Protein AF-A0A718Y4Y7-F1 (afdb_monomer_lite)

Foldseek 3Di:
DPVVVLLVLLVVLVVLLVCLCVPVVVVCVVVVDDPVNSVVSVPDDPVNSVVSNPDPDRPDDDDDPCVVVPD

Sequence (71 aa):
MNNSLSQATNGLLMQLVMDLKSGYLRRCESLGLAREE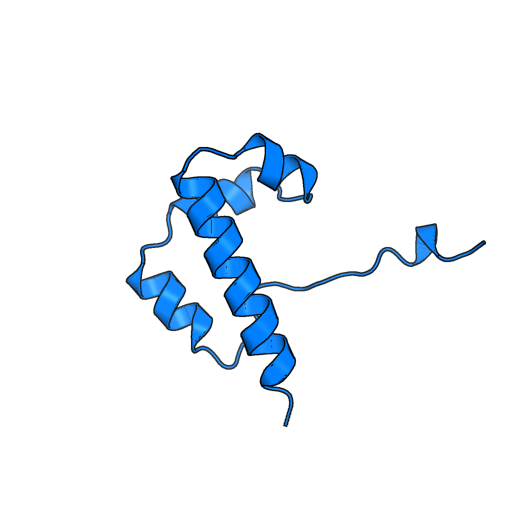MQMLQGLTIEEIHYLSNSEVSVIRLDINHENLLR

Organism: Salmonella typhimurium (strain SL1344) (NCBI:txid216597)

pLDDT: mean 77.04, std 9.63, range [39.47, 86.69]

Secondary structure (DSSP, 8-state):
--HHHHHHHHHHHHHHHHHHHTT-HHHHHHTT--HHHHHHHHH--HHHHHHHHT-SS-SS-----GGGT--

Structure (mmCIF, N/CA/C/O backbone):
data_AF-A0A718Y4Y7-F1
#
_entry.id   AF-A0A718Y4Y7-F1
#
loop_
_atom_site.group_PDB
_atom_site.id
_atom_site.type_symbol
_atom_site.label_atom_id
_atom_site.label_alt_id
_atom_site.label_comp_id
_atom_site.label_asym_id
_atom_site.label_entity_id
_atom_site.label_seq_id
_atom_site.pdbx_PDB_ins_code
_atom_site.Cartn_x
_atom_site.Cartn_y
_atom_site.Cartn_z
_atom_site.occupancy
_atom_site.B_iso_or_equiv
_atom_site.auth_seq_id
_atom_site.auth_comp_id
_atom_site.auth_asym_id
_atom_site.auth_atom_id
_atom_site.pdbx_PDB_model_num
ATOM 1 N N . MET A 1 1 ? 16.562 -11.692 10.416 1.00 39.47 1 MET A N 1
ATOM 2 C CA . MET A 1 1 ? 17.077 -10.378 9.976 1.00 39.47 1 MET A CA 1
ATOM 3 C C . MET A 1 1 ? 16.515 -10.071 8.594 1.00 39.47 1 MET A C 1
ATOM 5 O O . MET A 1 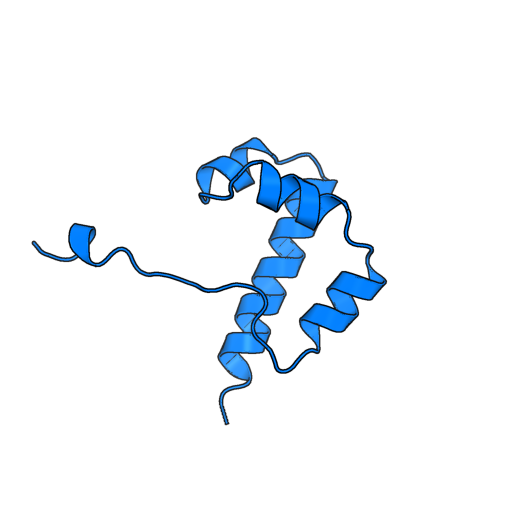1 ? 17.111 -10.484 7.614 1.00 39.47 1 MET A O 1
ATOM 9 N N . ASN A 1 2 ? 15.342 -9.430 8.518 1.00 45.75 2 ASN A N 1
ATOM 10 C CA . ASN A 1 2 ? 14.849 -8.797 7.283 1.00 45.75 2 ASN A CA 1
ATOM 11 C C . ASN A 1 2 ? 13.831 -7.669 7.582 1.00 45.75 2 ASN A C 1
ATOM 13 O O . ASN A 1 2 ? 12.926 -7.410 6.797 1.00 45.75 2 ASN A O 1
ATOM 17 N N . ASN A 1 3 ? 13.969 -6.986 8.730 1.00 54.19 3 ASN A N 1
ATOM 18 C CA . ASN A 1 3 ? 13.017 -5.947 9.156 1.00 54.19 3 ASN A CA 1
ATOM 19 C C . ASN A 1 3 ? 13.135 -4.649 8.346 1.00 54.19 3 ASN A C 1
ATOM 21 O O . ASN A 1 3 ? 12.220 -3.835 8.380 1.00 54.19 3 ASN A O 1
ATOM 25 N N . SER A 1 4 ? 14.224 -4.449 7.602 1.00 60.75 4 SER A N 1
ATOM 26 C CA . SER A 1 4 ? 14.457 -3.230 6.820 1.00 60.75 4 SER A CA 1
ATOM 27 C C . SER A 1 4 ? 13.446 -3.076 5.684 1.00 60.75 4 SER A C 1
ATOM 29 O O . SER A 1 4 ? 12.971 -1.972 5.430 1.00 60.75 4 SER A O 1
ATOM 31 N N . LEU A 1 5 ? 13.092 -4.185 5.021 1.00 62.78 5 LEU A N 1
ATOM 32 C CA . LEU A 1 5 ? 12.117 -4.160 3.936 1.00 62.78 5 LEU A CA 1
ATOM 33 C C . LEU A 1 5 ? 10.704 -3.990 4.489 1.00 62.78 5 LEU A C 1
ATOM 35 O O . LEU A 1 5 ? 9.993 -3.112 4.015 1.00 62.78 5 LEU A O 1
ATOM 39 N N . SER A 1 6 ? 10.320 -4.733 5.533 1.00 65.69 6 SER A N 1
ATOM 40 C CA . SER A 1 6 ? 9.016 -4.547 6.186 1.00 65.69 6 SER A CA 1
ATOM 41 C C . SER A 1 6 ? 8.835 -3.101 6.662 1.00 65.69 6 SER A C 1
ATOM 43 O O . SER A 1 6 ? 7.820 -2.492 6.356 1.00 65.69 6 SER A O 1
ATOM 45 N N . GLN A 1 7 ? 9.850 -2.490 7.288 1.00 68.19 7 GLN A N 1
ATOM 46 C CA . GLN A 1 7 ? 9.790 -1.082 7.703 1.00 68.19 7 GLN A CA 1
ATOM 47 C C . GLN A 1 7 ? 9.680 -0.103 6.525 1.00 68.19 7 GLN A C 1
ATOM 49 O O . GLN A 1 7 ? 8.863 0.815 6.572 1.00 68.19 7 GLN A O 1
ATOM 54 N N . ALA A 1 8 ? 10.452 -0.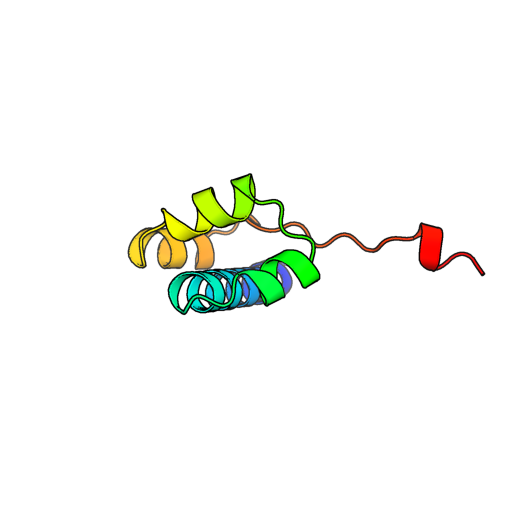298 5.450 1.00 69.94 8 ALA A N 1
ATOM 55 C CA . ALA A 1 8 ? 10.359 0.549 4.259 1.00 69.94 8 ALA A CA 1
ATOM 56 C C . ALA A 1 8 ? 8.985 0.427 3.576 1.00 69.94 8 ALA A C 1
ATOM 58 O O . ALA A 1 8 ? 8.386 1.427 3.182 1.00 69.94 8 ALA A O 1
ATOM 59 N N . THR A 1 9 ? 8.456 -0.793 3.489 1.00 71.31 9 THR A N 1
ATOM 60 C CA . THR A 1 9 ? 7.158 -1.062 2.859 1.00 71.31 9 THR A CA 1
ATOM 61 C C . THR A 1 9 ? 6.000 -0.546 3.717 1.00 71.31 9 THR A C 1
ATOM 63 O O . THR A 1 9 ? 5.021 -0.025 3.191 1.00 71.31 9 THR A O 1
ATOM 66 N N . ASN A 1 10 ? 6.141 -0.586 5.042 1.00 73.50 10 ASN A N 1
ATOM 67 C CA . ASN A 1 10 ? 5.191 0.004 5.982 1.00 73.50 10 ASN A CA 1
ATOM 68 C C . ASN A 1 10 ? 5.200 1.543 5.925 1.00 73.50 10 ASN A C 1
ATOM 70 O O . ASN A 1 10 ? 4.146 2.172 5.988 1.00 73.50 10 ASN A O 1
ATOM 74 N N . GLY A 1 11 ? 6.364 2.164 5.711 1.00 75.88 11 GLY A N 1
ATOM 75 C CA . GLY A 1 11 ? 6.448 3.598 5.413 1.00 75.88 11 GLY A CA 1
ATOM 76 C C . GLY A 1 11 ? 5.704 3.974 4.125 1.00 75.88 11 GLY A C 1
ATOM 77 O O . GLY A 1 11 ? 4.976 4.967 4.095 1.00 75.88 11 GLY A O 1
ATOM 78 N N . LEU A 1 12 ? 5.818 3.143 3.082 1.00 79.50 12 LEU A N 1
ATOM 79 C CA . LEU A 1 12 ? 5.048 3.308 1.844 1.00 79.50 12 LEU A CA 1
ATOM 80 C C . LEU A 1 12 ? 3.540 3.141 2.076 1.00 79.50 12 LEU A C 1
ATOM 82 O O . LEU A 1 12 ? 2.766 3.941 1.552 1.00 79.50 12 LEU A O 1
ATOM 86 N N . LEU A 1 13 ? 3.119 2.166 2.891 1.00 81.12 13 LEU A N 1
ATOM 87 C CA . LEU A 1 13 ? 1.718 1.993 3.293 1.00 81.12 13 LEU A CA 1
ATOM 88 C C . LEU A 1 13 ? 1.175 3.261 3.954 1.00 81.12 13 LEU A C 1
ATOM 90 O O . LEU A 1 13 ? 0.119 3.754 3.565 1.00 81.12 13 LEU A O 1
ATOM 94 N N . MET A 1 14 ? 1.904 3.812 4.924 1.00 81.00 14 MET A N 1
ATOM 95 C CA . MET A 1 14 ? 1.468 5.012 5.631 1.00 81.00 14 MET A CA 1
ATOM 96 C C . MET A 1 14 ? 1.349 6.212 4.686 1.00 81.00 14 MET A C 1
ATOM 98 O O . MET A 1 14 ? 0.351 6.931 4.738 1.00 81.00 14 MET A O 1
ATOM 102 N N . GLN A 1 15 ? 2.309 6.390 3.773 1.00 82.06 15 GLN A N 1
ATOM 103 C CA . GLN A 1 15 ? 2.238 7.440 2.758 1.00 82.06 15 GLN A CA 1
ATOM 104 C C . GLN A 1 15 ? 1.029 7.255 1.828 1.00 82.06 15 GLN A C 1
ATOM 106 O O . GLN A 1 15 ? 0.307 8.217 1.576 1.00 82.06 15 GLN A O 1
ATOM 111 N N . LEU A 1 16 ? 0.766 6.028 1.367 1.00 83.50 16 LEU A N 1
ATOM 112 C CA . LEU A 1 16 ? -0.386 5.710 0.519 1.00 83.50 16 LEU A CA 1
ATOM 113 C C . LEU A 1 16 ? -1.711 6.001 1.225 1.00 83.50 16 LEU A C 1
ATOM 115 O O . LEU A 1 16 ? -2.599 6.612 0.634 1.00 83.50 16 LEU A O 1
ATOM 119 N N . VAL A 1 17 ? -1.852 5.614 2.494 1.00 84.00 17 VAL A N 1
ATOM 120 C CA . VAL A 1 17 ? -3.083 5.881 3.247 1.00 84.00 17 VAL A CA 1
ATOM 121 C C . VAL A 1 17 ? -3.272 7.382 3.486 1.00 84.00 17 VAL A C 1
ATOM 123 O O . VAL A 1 17 ? -4.389 7.885 3.367 1.00 84.00 17 VAL A O 1
ATOM 126 N N . MET A 1 18 ? -2.199 8.123 3.766 1.00 85.00 18 MET A N 1
ATOM 127 C CA . MET A 1 18 ? -2.251 9.584 3.897 1.00 85.00 18 MET A CA 1
ATOM 128 C C . MET A 1 18 ? -2.632 10.265 2.580 1.00 85.00 18 MET A C 1
ATOM 130 O O . MET A 1 18 ? -3.455 11.185 2.579 1.00 85.00 18 MET A O 1
ATOM 134 N N . ASP A 1 19 ? -2.088 9.789 1.460 1.00 85.88 19 ASP A N 1
ATOM 135 C CA . ASP A 1 19 ? -2.424 10.278 0.127 1.00 85.88 19 ASP A CA 1
ATOM 136 C C . ASP A 1 19 ? -3.911 10.020 -0.188 1.00 85.88 19 ASP A C 1
ATOM 138 O O . ASP A 1 19 ? -4.621 10.921 -0.642 1.00 85.88 19 ASP A O 1
ATOM 142 N N . LEU A 1 20 ? -4.418 8.826 0.141 1.00 85.38 20 LEU A N 1
ATOM 143 C CA . LEU A 1 20 ? -5.829 8.463 -0.010 1.00 85.38 20 LEU A CA 1
ATOM 144 C C . LEU A 1 20 ? -6.753 9.316 0.862 1.00 85.38 20 LEU A C 1
ATOM 146 O O . LEU A 1 20 ? -7.761 9.817 0.362 1.00 85.38 20 LEU A O 1
ATOM 150 N N . LYS A 1 21 ? -6.414 9.516 2.143 1.00 81.94 21 LYS A N 1
ATOM 151 C CA . LYS A 1 21 ? -7.194 10.361 3.066 1.00 81.94 21 LYS A CA 1
ATOM 152 C C . LYS A 1 21 ? -7.172 11.838 2.660 1.00 81.94 21 LYS A C 1
ATOM 154 O O . LYS A 1 21 ? -8.140 12.547 2.912 1.00 81.94 21 LYS A O 1
ATOM 159 N N . SER A 1 22 ? -6.113 12.281 1.987 1.00 86.00 22 SER A N 1
ATOM 160 C CA . SER A 1 22 ? -5.990 13.639 1.440 1.00 86.00 22 SER A CA 1
ATOM 161 C C . SER A 1 22 ? -6.698 13.821 0.087 1.00 86.00 22 SER A C 1
ATOM 163 O O . SER A 1 22 ? -6.719 14.926 -0.450 1.00 86.00 22 SER A O 1
ATOM 165 N N . GLY A 1 23 ? -7.290 12.758 -0.473 1.00 84.56 23 GLY A N 1
ATOM 166 C CA . GLY A 1 23 ? -8.053 12.801 -1.723 1.00 84.56 23 GLY A CA 1
ATOM 167 C C . GLY A 1 23 ? -7.229 12.594 -2.999 1.00 84.56 23 GLY A C 1
ATOM 168 O O . GLY A 1 23 ? -7.750 12.795 -4.098 1.00 84.56 23 GLY A O 1
ATOM 169 N N . TYR A 1 24 ? -5.973 12.146 -2.905 1.00 85.44 24 TYR A N 1
ATOM 170 C CA . TYR A 1 24 ? -5.101 11.885 -4.060 1.00 85.44 24 TYR A CA 1
ATOM 171 C C . TYR A 1 24 ? -5.386 10.533 -4.746 1.00 85.44 24 TYR A C 1
ATOM 173 O O . TYR A 1 24 ? -4.469 9.781 -5.073 1.00 85.44 24 TYR A O 1
ATOM 181 N N . LEU A 1 25 ? -6.658 10.234 -5.029 1.00 83.62 25 LEU A N 1
ATOM 182 C CA . LEU A 1 25 ? -7.099 8.950 -5.604 1.00 83.62 25 LEU A CA 1
ATOM 183 C C . LEU A 1 25 ? -6.413 8.628 -6.935 1.00 83.62 25 LEU A C 1
ATOM 185 O O . LEU A 1 25 ?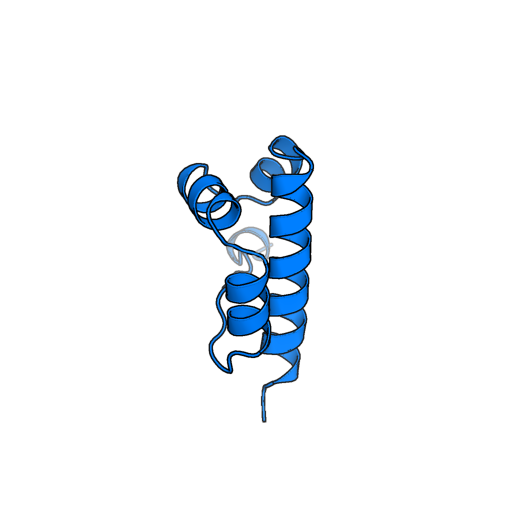 -5.900 7.531 -7.118 1.00 83.62 25 LEU A O 1
ATOM 189 N N . ARG A 1 26 ? -6.315 9.621 -7.829 1.00 82.56 26 ARG A N 1
ATOM 190 C CA . ARG A 1 26 ? -5.689 9.451 -9.152 1.00 82.56 26 ARG A CA 1
ATOM 191 C C . ARG A 1 26 ? -4.226 9.023 -9.065 1.00 82.56 26 ARG A C 1
ATOM 193 O O . ARG A 1 26 ? -3.733 8.320 -9.943 1.00 82.56 26 ARG A O 1
ATOM 200 N N . ARG A 1 27 ? -3.514 9.469 -8.025 1.00 80.62 27 ARG A N 1
ATOM 201 C CA . ARG A 1 27 ? -2.111 9.104 -7.802 1.00 80.62 27 ARG A CA 1
ATOM 202 C C . ARG A 1 27 ? -2.004 7.647 -7.366 1.00 80.62 27 ARG A C 1
ATOM 204 O O . ARG A 1 27 ? -1.160 6.938 -7.893 1.00 80.62 27 ARG A O 1
ATOM 211 N N . CYS A 1 28 ? -2.878 7.199 -6.469 1.00 84.00 28 CYS A N 1
ATOM 212 C CA . CYS A 1 28 ? -2.953 5.800 -6.053 1.00 84.00 28 CYS A CA 1
ATOM 213 C C . CYS A 1 28 ? -3.359 4.879 -7.216 1.00 84.00 28 CYS A C 1
ATOM 215 O O . CYS A 1 28 ? -2.725 3.848 -7.414 1.00 84.00 28 CYS A O 1
ATOM 217 N N . GLU A 1 29 ? -4.307 5.294 -8.061 1.00 83.75 29 GLU A N 1
ATOM 218 C CA . GLU A 1 29 ? -4.643 4.573 -9.301 1.00 83.75 29 GLU A CA 1
ATOM 219 C C . GLU A 1 29 ? -3.444 4.486 -10.254 1.00 83.75 29 GLU A C 1
ATOM 221 O O . GLU A 1 29 ? -3.161 3.429 -10.810 1.00 83.75 29 GLU A O 1
ATOM 226 N N . SER A 1 30 ? -2.687 5.579 -10.404 1.00 81.88 30 SER A N 1
ATOM 227 C CA . SER A 1 30 ? -1.487 5.613 -11.256 1.00 81.88 30 SER A CA 1
ATOM 228 C C . SER A 1 30 ? -0.349 4.735 -10.722 1.00 81.88 30 SER A C 1
ATOM 230 O O . SER A 1 30 ? 0.525 4.335 -11.485 1.00 81.88 30 SER A O 1
ATOM 232 N N . LEU A 1 31 ? -0.352 4.437 -9.419 1.00 80.06 31 LEU A N 1
ATOM 233 C CA . LEU A 1 31 ? 0.563 3.491 -8.777 1.00 80.06 31 LEU A CA 1
ATOM 234 C C . LEU A 1 31 ? 0.100 2.031 -8.921 1.00 80.06 31 LEU A C 1
ATOM 236 O O . LEU A 1 31 ? 0.822 1.131 -8.502 1.00 80.06 31 LEU A O 1
ATOM 240 N N . GLY A 1 32 ? -1.069 1.796 -9.523 1.00 82.44 32 GLY A N 1
ATOM 241 C CA . GLY A 1 32 ? -1.609 0.463 -9.771 1.00 82.44 32 GLY A CA 1
ATOM 242 C C . GLY A 1 32 ? -2.506 -0.081 -8.661 1.00 82.44 32 GLY A C 1
ATOM 243 O O . GLY A 1 32 ? -2.814 -1.267 -8.696 1.00 82.44 32 GLY A O 1
ATOM 244 N N . LEU A 1 33 ? -2.935 0.745 -7.695 1.00 84.00 33 LEU A N 1
ATOM 245 C CA . LEU A 1 33 ? -3.887 0.298 -6.675 1.00 84.00 33 LEU A CA 1
ATOM 246 C C . LEU A 1 33 ? -5.275 0.106 -7.292 1.00 84.00 33 LEU A C 1
ATOM 248 O O . LEU A 1 33 ? -5.818 1.016 -7.927 1.00 84.00 33 LEU A O 1
ATOM 252 N N . ALA A 1 34 ? -5.876 -1.054 -7.040 1.00 86.69 34 ALA A N 1
ATOM 253 C CA . ALA A 1 34 ? -7.261 -1.310 -7.390 1.00 86.69 34 ALA A CA 1
ATOM 254 C C . ALA A 1 34 ? -8.206 -0.481 -6.509 1.00 86.69 34 ALA A C 1
ATOM 256 O O . ALA A 1 34 ? -7.887 -0.071 -5.386 1.00 86.69 34 ALA A O 1
ATOM 257 N N . ARG A 1 35 ? -9.415 -0.227 -7.009 1.00 83.19 35 ARG A N 1
ATOM 258 C CA . ARG A 1 35 ? -10.388 0.618 -6.308 1.00 83.19 35 ARG A CA 1
ATOM 259 C C . ARG A 1 35 ? -10.827 0.016 -4.979 1.00 83.19 35 ARG A C 1
ATOM 261 O O . ARG A 1 35 ? -11.001 0.744 -4.003 1.00 83.19 35 ARG A O 1
ATOM 268 N N . GLU A 1 36 ? -10.956 -1.299 -4.942 1.0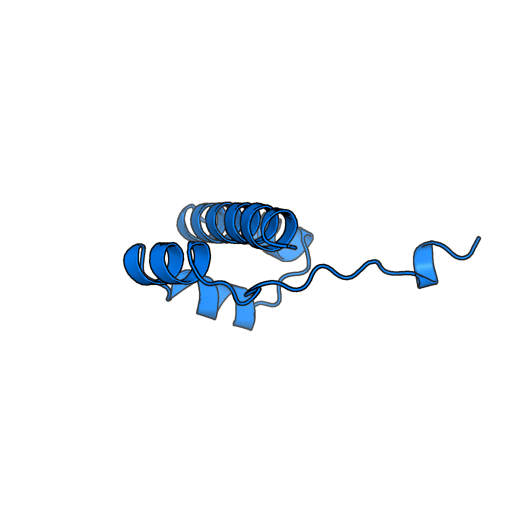0 86.19 36 GLU A N 1
ATOM 269 C CA . GLU A 1 36 ? -11.281 -2.088 -3.762 1.00 86.19 36 GLU A CA 1
ATOM 270 C C . GLU A 1 36 ? -10.180 -1.955 -2.699 1.00 86.19 36 GLU A C 1
ATOM 272 O O . GLU A 1 36 ? -10.470 -1.741 -1.522 1.00 86.19 36 GLU A O 1
ATOM 277 N N . GLU A 1 37 ? -8.910 -1.994 -3.112 1.00 85.62 37 GLU A N 1
ATOM 278 C CA . GLU A 1 37 ? -7.755 -1.819 -2.223 1.00 85.62 37 GLU A CA 1
ATOM 279 C C . GLU A 1 37 ? -7.717 -0.410 -1.633 1.00 85.62 37 GLU A C 1
ATOM 281 O O . GLU A 1 37 ? -7.542 -0.242 -0.426 1.00 85.62 37 GLU A O 1
ATOM 286 N N . MET A 1 38 ? -7.967 0.612 -2.454 1.00 86.31 38 MET A N 1
ATOM 287 C CA . MET A 1 38 ? -8.050 1.995 -1.982 1.00 86.31 38 MET A CA 1
ATOM 288 C C . MET A 1 38 ? -9.179 2.191 -0.962 1.00 86.31 38 MET A C 1
ATOM 290 O O . MET A 1 38 ? -8.993 2.903 0.025 1.00 86.31 38 MET A O 1
ATOM 294 N N . GLN A 1 39 ? -10.336 1.552 -1.165 1.00 86.25 39 GLN A N 1
ATOM 295 C CA . GLN A 1 39 ? -11.446 1.598 -0.208 1.00 86.25 39 GLN A CA 1
ATOM 296 C C . GLN A 1 39 ? -11.090 0.917 1.116 1.00 86.25 39 GLN A C 1
ATOM 298 O O . GLN A 1 39 ? -11.363 1.481 2.178 1.00 86.25 39 GLN A O 1
ATOM 303 N N . MET A 1 40 ? -10.438 -0.248 1.068 1.00 85.06 40 MET A N 1
ATOM 304 C CA . MET A 1 40 ? -9.957 -0.935 2.270 1.00 85.06 40 MET A CA 1
ATOM 305 C C . MET A 1 40 ? -8.959 -0.066 3.045 1.00 85.06 40 MET A C 1
ATOM 307 O O . MET A 1 40 ? -9.115 0.124 4.248 1.00 85.06 40 MET A O 1
ATOM 311 N N . LEU A 1 41 ? -7.991 0.540 2.353 1.00 84.62 41 LEU A N 1
ATOM 312 C CA . LEU A 1 41 ? -6.990 1.422 2.959 1.00 84.62 41 LEU A CA 1
ATOM 313 C C . LEU A 1 41 ? -7.591 2.705 3.554 1.00 84.62 41 LEU A C 1
ATOM 315 O O . LEU A 1 41 ? -7.121 3.184 4.585 1.00 84.62 41 LEU A O 1
ATOM 319 N N . GLN A 1 42 ? -8.639 3.265 2.942 1.00 84.38 42 GLN A N 1
ATOM 320 C CA . GLN A 1 42 ? -9.348 4.424 3.498 1.00 84.38 42 GLN A CA 1
ATOM 321 C C . GLN A 1 42 ? -10.107 4.098 4.784 1.00 84.38 42 GLN A C 1
ATOM 323 O O . GLN A 1 42 ? -10.177 4.958 5.671 1.00 84.38 42 GLN A O 1
ATOM 328 N N . GLY A 1 43 ? -10.648 2.879 4.870 1.00 84.50 43 GLY A N 1
ATOM 329 C CA . GLY A 1 43 ? -11.371 2.374 6.034 1.00 84.50 43 GLY A CA 1
ATOM 330 C C . GLY A 1 43 ? -10.493 2.170 7.267 1.00 84.50 43 GLY A C 1
ATOM 331 O O . GLY A 1 43 ? -11.018 2.175 8.376 1.00 84.50 43 GLY A O 1
ATOM 332 N N . LEU A 1 44 ? -9.171 2.061 7.094 1.00 85.50 44 LEU A N 1
ATOM 333 C CA . LEU A 1 44 ? -8.240 1.906 8.206 1.00 85.50 44 LEU A CA 1
ATOM 334 C C . LEU A 1 44 ? -8.152 3.178 9.058 1.00 85.50 44 LEU A C 1
ATOM 336 O O . LEU A 1 44 ? -8.025 4.314 8.570 1.00 85.50 44 LEU A O 1
ATOM 340 N N . THR A 1 45 ? -8.166 2.968 10.366 1.00 83.88 45 THR A N 1
ATOM 341 C CA . THR A 1 45 ? -7.864 3.978 11.377 1.00 83.88 45 THR A CA 1
ATOM 342 C C . THR A 1 45 ? -6.356 4.206 11.496 1.00 83.88 45 THR A C 1
ATOM 344 O O . THR A 1 45 ? -5.537 3.388 11.080 1.00 83.88 45 THR A O 1
ATOM 347 N N . ILE A 1 46 ? -5.965 5.338 12.090 1.00 78.81 46 ILE A N 1
ATOM 348 C CA . ILE A 1 46 ? -4.548 5.645 12.351 1.00 78.81 46 ILE A CA 1
ATOM 349 C C . ILE A 1 46 ? -3.919 4.580 13.262 1.00 78.81 46 ILE A C 1
ATOM 351 O O . ILE A 1 46 ? -2.768 4.202 13.058 1.00 78.81 46 ILE A O 1
ATOM 355 N N . GLU A 1 47 ? -4.681 4.065 14.227 1.00 81.88 47 GLU A N 1
ATOM 356 C CA . GLU A 1 47 ? -4.236 3.019 15.149 1.00 81.88 47 GLU A CA 1
ATOM 357 C C . GLU A 1 47 ? -3.973 1.696 14.425 1.00 81.88 47 GLU A C 1
ATOM 359 O O . GLU A 1 47 ? -2.925 1.088 14.633 1.00 81.88 47 GLU A O 1
ATOM 364 N N . GLU A 1 48 ? -4.862 1.287 13.516 1.00 83.06 48 GLU A N 1
ATOM 365 C CA . GLU A 1 48 ? -4.667 0.088 12.695 1.00 83.06 48 GLU A CA 1
ATOM 366 C C . GLU A 1 48 ? -3.458 0.230 11.767 1.00 83.06 48 GLU A C 1
ATOM 368 O O . GLU A 1 48 ? -2.658 -0.693 11.663 1.00 83.06 48 GLU A O 1
ATOM 373 N N . ILE A 1 49 ? -3.258 1.397 11.146 1.00 78.56 49 ILE A N 1
ATOM 374 C CA . ILE A 1 49 ? -2.075 1.659 10.308 1.00 78.56 49 ILE A CA 1
ATOM 375 C C . ILE A 1 49 ? -0.798 1.602 11.146 1.00 78.56 49 ILE A C 1
ATOM 377 O O . ILE A 1 49 ? 0.205 1.045 10.700 1.00 78.56 49 ILE A O 1
ATOM 381 N N . HIS A 1 50 ? -0.818 2.157 12.358 1.00 78.62 50 HIS A N 1
ATOM 382 C CA . HIS A 1 50 ? 0.325 2.129 13.264 1.00 78.62 50 HIS A CA 1
ATOM 383 C C . HIS A 1 50 ? 0.618 0.705 13.756 1.00 78.62 50 HIS A C 1
ATOM 385 O O . HIS A 1 50 ? 1.779 0.300 13.830 1.00 78.62 50 HIS A O 1
ATOM 391 N N . TYR A 1 51 ? -0.420 -0.081 14.040 1.00 81.38 51 TYR A N 1
ATOM 392 C CA . TYR A 1 51 ? -0.296 -1.495 14.380 1.00 81.38 51 TYR A CA 1
ATOM 393 C C . TYR A 1 51 ? 0.313 -2.296 13.222 1.00 81.38 51 TYR A C 1
ATOM 395 O O . TYR A 1 51 ? 1.307 -2.996 13.403 1.00 81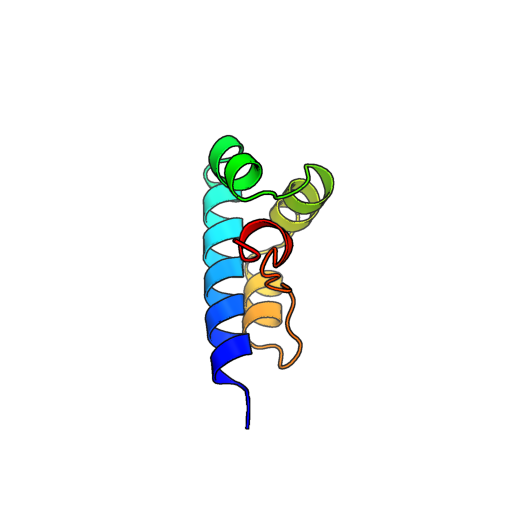.38 51 TYR A O 1
ATOM 403 N N . LEU A 1 52 ? -0.219 -2.118 12.013 1.00 76.81 52 LEU A N 1
ATOM 404 C CA . LEU A 1 52 ? 0.283 -2.737 10.787 1.00 76.81 52 LEU A CA 1
ATOM 405 C C . LEU A 1 52 ? 1.726 -2.316 10.478 1.00 76.81 52 LEU A C 1
ATOM 407 O O . LEU A 1 52 ? 2.539 -3.148 10.086 1.00 76.81 52 LEU A O 1
ATOM 411 N N . SER A 1 53 ? 2.077 -1.053 10.728 1.00 70.81 53 SER A N 1
ATOM 412 C CA . SER A 1 53 ? 3.425 -0.529 10.483 1.00 70.81 53 SER A CA 1
ATOM 413 C C . SER A 1 53 ? 4.485 -1.090 11.432 1.00 70.81 53 SER A C 1
ATOM 415 O O . SER A 1 53 ? 5.659 -1.160 11.066 1.00 70.81 53 SER A O 1
ATOM 417 N N . ASN A 1 54 ? 4.075 -1.515 12.628 1.00 73.44 54 ASN A N 1
ATOM 418 C CA . ASN A 1 54 ? 4.934 -2.193 13.599 1.00 73.44 54 ASN A CA 1
ATOM 419 C C . ASN A 1 54 ? 4.843 -3.726 13.507 1.00 73.44 54 ASN A C 1
ATOM 421 O O . ASN A 1 54 ? 5.535 -4.422 14.249 1.00 73.44 54 ASN A O 1
ATOM 425 N N . SER A 1 55 ? 4.006 -4.257 12.611 1.00 72.38 55 SER A N 1
ATOM 426 C CA . SER A 1 55 ? 3.881 -5.693 12.387 1.00 72.38 55 SER A CA 1
ATOM 427 C C . SER A 1 55 ? 5.118 -6.249 11.683 1.00 72.38 55 SER A C 1
ATOM 429 O O . SER A 1 55 ? 5.678 -5.633 10.773 1.00 72.38 55 SER A O 1
ATOM 431 N N . GLU A 1 56 ? 5.522 -7.459 12.069 1.00 67.12 56 GLU A N 1
ATOM 432 C CA . GLU A 1 56 ? 6.582 -8.208 11.384 1.00 67.12 56 GLU A CA 1
ATOM 433 C C . GLU A 1 56 ? 6.121 -8.756 10.020 1.00 67.12 56 GLU A C 1
ATOM 435 O O . GLU A 1 56 ? 6.943 -9.166 9.196 1.00 67.12 56 GLU A O 1
ATOM 440 N N . VAL A 1 57 ? 4.810 -8.737 9.758 1.00 67.19 57 VAL A N 1
ATOM 441 C CA . VAL A 1 57 ? 4.200 -9.224 8.518 1.00 67.19 57 VAL A CA 1
ATOM 442 C C . VAL A 1 57 ? 4.085 -8.081 7.511 1.00 67.19 57 VAL A C 1
ATOM 444 O O . VAL A 1 57 ? 3.472 -7.055 7.793 1.00 67.19 57 VAL A O 1
ATOM 447 N N . SER A 1 58 ? 4.649 -8.270 6.314 1.00 63.97 58 SER A N 1
ATOM 448 C CA . SER A 1 58 ? 4.496 -7.310 5.213 1.00 63.97 58 SER A CA 1
ATOM 449 C C . SER A 1 58 ? 3.038 -7.229 4.762 1.00 63.97 58 SER A C 1
ATOM 451 O O . SER A 1 58 ? 2.463 -8.215 4.305 1.00 63.97 58 SER A O 1
ATOM 453 N N . VAL A 1 59 ? 2.463 -6.033 4.873 1.00 71.75 59 VAL A N 1
ATOM 454 C CA . VAL A 1 59 ? 1.081 -5.723 4.467 1.00 71.75 59 VAL A CA 1
ATOM 455 C C . VAL A 1 59 ? 0.987 -5.414 2.974 1.00 71.75 59 VAL A C 1
ATOM 457 O O . VAL A 1 59 ? -0.053 -5.608 2.353 1.00 71.75 59 VAL A O 1
ATOM 460 N N . ILE A 1 60 ? 2.094 -4.970 2.385 1.00 69.88 60 ILE A N 1
ATOM 461 C CA . ILE A 1 60 ? 2.222 -4.677 0.962 1.00 69.88 60 ILE A CA 1
ATOM 462 C C . ILE A 1 60 ? 3.258 -5.629 0.373 1.00 69.88 60 ILE A C 1
ATOM 464 O O . ILE A 1 60 ? 4.309 -5.874 0.967 1.00 69.88 60 ILE A O 1
ATOM 468 N N . ARG A 1 61 ? 2.970 -6.147 -0.821 1.00 71.19 61 ARG A N 1
ATOM 469 C CA . ARG A 1 61 ? 3.930 -6.888 -1.636 1.00 71.19 61 ARG A CA 1
ATOM 470 C C . ARG A 1 61 ? 4.381 -5.987 -2.780 1.00 71.19 61 ARG A C 1
ATOM 472 O O . ARG A 1 61 ? 3.554 -5.545 -3.568 1.00 71.19 61 ARG A O 1
ATOM 479 N N . LEU A 1 62 ? 5.680 -5.716 -2.857 1.00 70.50 62 LEU A N 1
ATOM 480 C CA . LEU A 1 62 ? 6.281 -5.090 -4.031 1.00 70.50 62 LEU A CA 1
ATOM 481 C C . LEU A 1 62 ? 6.531 -6.184 -5.070 1.00 70.50 62 LEU A C 1
ATOM 483 O O . LEU A 1 62 ? 7.198 -7.171 -4.760 1.00 70.50 62 LEU A O 1
ATOM 487 N N . ASP A 1 63 ? 6.018 -5.997 -6.279 1.00 75.12 63 ASP A N 1
ATOM 488 C CA . ASP A 1 63 ? 6.291 -6.880 -7.407 1.00 75.12 63 ASP A CA 1
ATOM 489 C C . ASP A 1 63 ? 7.035 -6.098 -8.492 1.00 75.12 63 ASP A C 1
ATOM 491 O O . ASP A 1 63 ? 6.751 -4.922 -8.739 1.00 75.12 63 ASP A O 1
ATOM 495 N N . ILE A 1 64 ? 8.035 -6.730 -9.100 1.00 76.88 64 ILE A N 1
ATOM 496 C CA . ILE A 1 64 ? 8.770 -6.151 -10.219 1.00 76.88 64 ILE A CA 1
ATOM 497 C C . ILE A 1 64 ? 8.236 -6.825 -11.470 1.00 76.88 64 ILE A C 1
ATOM 499 O O . ILE A 1 64 ? 8.393 -8.031 -11.639 1.00 76.88 64 ILE A O 1
ATOM 503 N N . ASN A 1 65 ? 7.663 -6.043 -12.382 1.00 79.31 65 ASN A N 1
ATOM 504 C CA . ASN A 1 65 ? 7.178 -6.592 -13.639 1.00 79.31 65 ASN A CA 1
ATOM 505 C C . ASN A 1 65 ? 8.361 -6.992 -14.543 1.00 79.31 65 ASN A C 1
ATOM 507 O O . ASN A 1 65 ? 8.872 -6.192 -15.331 1.00 79.31 65 ASN A O 1
ATOM 511 N N . HIS A 1 66 ? 8.800 -8.242 -14.396 1.00 80.69 66 HIS A N 1
ATOM 512 C CA . HIS A 1 66 ? 9.933 -8.823 -15.109 1.00 80.69 66 HIS A CA 1
ATOM 513 C C . HIS A 1 66 ? 9.707 -8.929 -16.622 1.00 80.69 66 HIS A C 1
ATOM 515 O O . HIS A 1 66 ? 10.683 -8.934 -17.370 1.00 80.69 66 HIS A O 1
ATOM 521 N N . GLU A 1 67 ? 8.455 -8.937 -17.090 1.00 81.25 67 GLU A N 1
ATOM 522 C CA . GLU A 1 67 ? 8.136 -8.933 -18.524 1.00 81.25 67 GLU A CA 1
ATOM 523 C C . GLU A 1 67 ? 8.608 -7.641 -19.202 1.00 81.25 67 GLU A C 1
ATOM 525 O O . GLU A 1 67 ? 9.051 -7.673 -20.344 1.00 81.25 67 GLU A O 1
ATOM 530 N N . ASN A 1 68 ? 8.615 -6.517 -18.475 1.00 78.75 68 ASN A N 1
ATOM 531 C CA . ASN A 1 68 ? 9.155 -5.242 -18.964 1.00 78.75 68 ASN A CA 1
ATOM 532 C C . ASN A 1 68 ? 10.686 -5.137 -18.846 1.00 78.75 68 ASN A C 1
ATOM 534 O O . ASN A 1 68 ? 11.276 -4.169 -19.325 1.00 78.75 68 ASN A O 1
ATOM 538 N N . LEU A 1 69 ? 11.331 -6.090 -18.167 1.00 78.69 69 LEU A N 1
ATOM 539 C CA . LEU A 1 69 ? 12.783 -6.120 -17.971 1.00 78.69 69 LEU A CA 1
ATOM 540 C C . LEU A 1 69 ? 13.495 -7.050 -18.957 1.00 78.69 69 LEU A C 1
ATOM 542 O O . LEU A 1 69 ? 14.714 -6.951 -19.111 1.00 78.69 69 LEU A O 1
ATOM 546 N N . LEU A 1 70 ? 12.756 -7.935 -19.626 1.00 63.84 70 LEU A N 1
ATOM 547 C CA . LEU A 1 70 ? 13.268 -8.730 -20.733 1.00 63.84 70 LEU A CA 1
ATOM 548 C C . LEU A 1 70 ? 13.335 -7.837 -21.974 1.00 63.84 70 LEU A C 1
ATOM 550 O O . LEU A 1 70 ? 12.321 -7.491 -22.575 1.00 63.84 70 LEU A O 1
ATOM 554 N N . ARG A 1 71 ? 14.557 -7.411 -22.291 1.00 59.84 71 ARG A N 1
ATOM 555 C CA . ARG A 1 71 ? 14.897 -6.650 -23.490 1.00 59.84 71 ARG A CA 1
ATOM 556 C C . ARG A 1 71 ? 15.202 -7.579 -24.655 1.00 59.84 71 ARG A C 1
ATOM 558 O O . ARG A 1 71 ? 15.864 -8.611 -24.405 1.00 59.84 71 ARG A O 1
#

InterPro domains:
  IPR021364 Protein of unknown function DUF2857 [PF11198] (10-69)

Radius of gyration: 13.39 Å; chains: 1; bounding box: 28×24×39 Å